Protein AF-A0A527ZBC5-F1 (afdb_monomer)

pLDDT: mean 94.35, std 6.61, range [57.91, 98.25]

Foldseek 3Di:
DLFDDADWDDPDPPWTFGAVVRVVVSNVSSVVVVCVVVVHDPVVDPDDDDDDQPPWDFDDDPVPRHTPDTITHD

Solvent-accessible surface area (backbone atoms only — not comparable to full-atom values): 4768 Å² total; per-residue (Å²): 135,61,77,68,90,73,73,82,41,63,92,44,94,96,44,51,32,33,53,60,66,53,54,50,52,39,53,54,51,22,53,52,49,44,32,59,74,67,74,49,58,79,87,75,58,91,75,85,88,87,84,75,84,66,83,49,46,77,54,57,42,85,92,77,67,45,67,78,52,62,22,44,55,111

Mean predicted aligned error: 3.34 Å

Nearest PDB structures (foldseek):
  6ude-assembly1_C  TM=9.894E-01  e=3.277E-06  Elizabethkingia anophelis NUHP1
  3ezw-assembly2_D  TM=9.861E-01  e=5.885E-06  Escherichia coli K-12
  3ezw-assembly1_G  TM=9.852E-01  e=9.280E-06  Escherichia coli K-12
  3ezw-assembly2_F  TM=9.822E-01  e=1.285E-05  Escherichia coli K-12
  3ezw-assembly1_E  TM=9.840E-01  e=1.779E-05  Escherichia coli K-12

Radius of gyration: 14.92 Å; Cα contacts (8 Å, |Δi|>4): 81; chains: 1; bounding box: 32×31×40 Å

Sequence (74 aa):
SGQKEFTQHYPASGWVEHDPEEIWSSVVATAKAALNSAGRDASDIAAIGITNQRETVVIWDRATGKPIHNAIVW

Structure (mmCIF, N/CA/C/O backbone):
data_AF-A0A527ZBC5-F1
#
_entry.id   AF-A0A527ZBC5-F1
#
loop_
_atom_site.group_PDB
_atom_site.id
_atom_site.type_symbol
_atom_site.label_atom_id
_atom_site.label_alt_id
_atom_site.label_comp_id
_atom_site.label_asym_id
_atom_site.label_entity_id
_atom_site.label_seq_id
_atom_site.pdbx_PDB_ins_code
_atom_site.Cartn_x
_atom_site.Cartn_y
_atom_site.Cartn_z
_atom_site.occupancy
_atom_site.B_iso_or_equiv
_atom_site.auth_seq_id
_atom_site.auth_comp_id
_atom_site.auth_asym_id
_atom_site.auth_atom_id
_atom_site.pdbx_PDB_model_num
ATOM 1 N N . SER A 1 1 ? 2.996 13.152 13.994 1.00 57.91 1 SER A N 1
ATOM 2 C CA . SER A 1 1 ? 2.744 13.113 12.539 1.00 57.91 1 SER A CA 1
ATOM 3 C C . SER A 1 1 ? 2.612 11.656 12.114 1.00 57.91 1 SER A C 1
ATOM 5 O O . SER A 1 1 ? 3.296 10.816 12.680 1.00 57.91 1 SER A O 1
ATOM 7 N N . GLY A 1 2 ? 1.698 11.338 11.192 1.00 65.94 2 GLY A N 1
ATOM 8 C CA . GLY A 1 2 ? 1.438 9.974 10.698 1.00 65.94 2 GLY A CA 1
ATOM 9 C C . GLY A 1 2 ? 1.849 9.797 9.235 1.00 65.94 2 GLY A C 1
ATOM 10 O O . GLY A 1 2 ? 1.145 9.147 8.479 1.00 65.94 2 GLY A O 1
ATOM 11 N N . GLN A 1 3 ? 2.937 10.439 8.815 1.00 7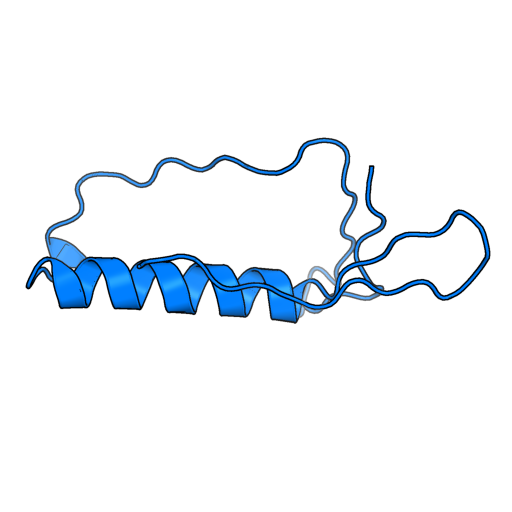5.19 3 GLN A N 1
ATOM 12 C CA . GLN A 1 3 ? 3.450 10.385 7.447 1.00 75.19 3 GLN A CA 1
ATOM 13 C C . GLN A 1 3 ? 4.869 9.832 7.490 1.00 75.19 3 GLN A C 1
ATOM 15 O O . GLN A 1 3 ? 5.645 10.193 8.376 1.00 75.19 3 GLN A O 1
ATOM 20 N N . LYS A 1 4 ? 5.195 8.958 6.541 1.00 84.12 4 LYS A N 1
ATOM 21 C CA . LYS A 1 4 ? 6.534 8.412 6.359 1.00 84.12 4 LYS A CA 1
ATOM 22 C C . LYS A 1 4 ? 6.896 8.529 4.885 1.00 84.12 4 LYS A C 1
ATOM 24 O O . LYS A 1 4 ? 6.118 8.107 4.035 1.00 84.12 4 LYS A O 1
ATOM 29 N N . GLU A 1 5 ? 8.040 9.139 4.610 1.00 84.31 5 GLU A N 1
ATOM 30 C CA . GLU A 1 5 ? 8.614 9.167 3.267 1.00 84.31 5 GLU A CA 1
ATOM 31 C C . GLU A 1 5 ? 9.208 7.799 2.927 1.00 84.31 5 GLU A C 1
ATOM 33 O O . GLU A 1 5 ? 9.640 7.059 3.815 1.00 84.31 5 GLU A O 1
ATOM 38 N N . PHE A 1 6 ? 9.208 7.475 1.641 1.00 85.88 6 PHE A N 1
ATOM 39 C CA . PHE A 1 6 ? 9.828 6.278 1.090 1.00 85.88 6 PHE A CA 1
ATOM 40 C C . PHE A 1 6 ? 10.618 6.645 -0.167 1.00 85.88 6 PHE A C 1
ATOM 42 O O . PHE A 1 6 ? 10.451 7.732 -0.738 1.00 85.88 6 PHE A O 1
ATOM 49 N N . THR A 1 7 ? 11.516 5.753 -0.566 1.00 92.12 7 THR A N 1
ATOM 50 C CA . THR A 1 7 ? 12.556 6.035 -1.552 1.00 92.12 7 THR A CA 1
ATOM 51 C C . THR A 1 7 ? 11.978 6.182 -2.961 1.00 92.12 7 THR A C 1
ATOM 53 O O . THR A 1 7 ? 11.109 5.426 -3.390 1.00 92.12 7 THR A O 1
ATOM 56 N N . GLN A 1 8 ? 12.484 7.168 -3.706 1.00 93.81 8 GLN A N 1
ATOM 57 C CA . GLN A 1 8 ? 12.231 7.313 -5.140 1.00 93.81 8 GLN A CA 1
ATOM 58 C C . GLN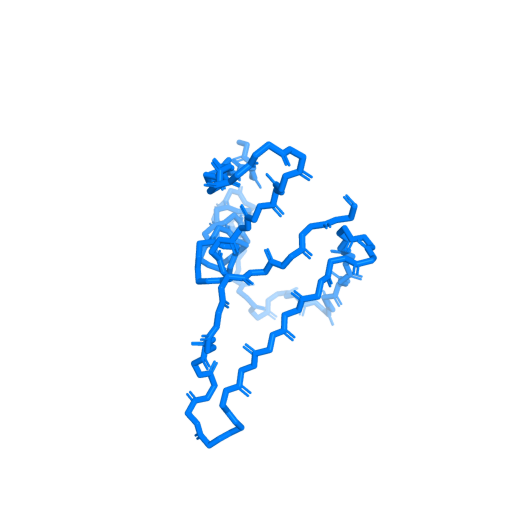 A 1 8 ? 13.381 6.654 -5.910 1.00 93.81 8 GLN A C 1
ATOM 60 O O . GLN A 1 8 ? 14.534 7.062 -5.748 1.00 93.81 8 GLN A O 1
ATOM 65 N N . HIS A 1 9 ? 13.088 5.656 -6.742 1.00 94.88 9 HIS A N 1
ATOM 66 C CA . HIS A 1 9 ? 14.090 4.978 -7.564 1.00 94.88 9 HIS A CA 1
ATOM 67 C C . HIS A 1 9 ? 14.067 5.520 -8.999 1.00 94.88 9 HIS A C 1
ATOM 69 O O . HIS A 1 9 ? 13.014 5.581 -9.627 1.00 94.88 9 HIS A O 1
ATOM 75 N N . TYR A 1 10 ? 15.244 5.877 -9.525 1.00 96.31 10 TYR A N 1
ATOM 76 C CA . TYR A 1 10 ? 15.424 6.411 -10.883 1.00 96.31 10 TYR A CA 1
ATOM 77 C C . TYR A 1 10 ? 16.427 5.549 -11.669 1.00 96.31 10 TYR A C 1
ATOM 79 O O . TYR A 1 10 ? 17.576 5.957 -11.858 1.00 96.31 10 TYR A O 1
ATOM 87 N N . PRO A 1 11 ? 16.054 4.324 -12.086 1.00 94.94 11 PRO A N 1
ATOM 88 C CA . PRO A 1 11 ? 16.986 3.405 -12.748 1.00 94.94 11 PRO A CA 1
ATOM 89 C C . PRO A 1 11 ? 17.438 3.897 -14.132 1.00 94.94 11 PRO A C 1
ATOM 91 O O . PRO A 1 11 ? 18.519 3.532 -14.595 1.00 94.94 11 PRO A O 1
ATOM 94 N N . ALA A 1 12 ? 16.632 4.735 -14.789 1.00 94.50 12 ALA A N 1
ATOM 95 C CA . ALA A 1 12 ? 16.932 5.346 -16.078 1.00 94.50 12 ALA A CA 1
ATOM 96 C C . ALA A 1 12 ? 16.288 6.737 -16.194 1.00 94.50 12 ALA A C 1
ATOM 98 O O . ALA A 1 12 ? 15.392 7.099 -15.431 1.00 94.50 12 ALA A O 1
ATOM 99 N N . SER A 1 13 ? 16.738 7.524 -17.176 1.00 95.25 13 SER A N 1
ATOM 100 C CA . SER A 1 13 ? 16.162 8.845 -17.451 1.00 95.25 13 SER A CA 1
ATOM 101 C C . SER A 1 13 ? 14.667 8.735 -17.765 1.00 95.25 13 SER A C 1
ATOM 103 O O . SER A 1 13 ? 14.268 7.967 -18.640 1.00 95.25 13 SER A O 1
ATOM 105 N N . GLY A 1 14 ? 13.851 9.512 -17.051 1.00 93.69 14 GLY A N 1
ATOM 106 C CA . GLY A 1 14 ? 12.393 9.518 -17.193 1.00 93.69 14 GLY A CA 1
ATOM 107 C C . GLY A 1 14 ? 11.668 8.367 -16.491 1.00 93.69 14 GLY A C 1
ATOM 108 O O . GLY A 1 14 ? 10.450 8.299 -16.591 1.00 93.69 14 GLY A O 1
ATOM 109 N N . TRP A 1 15 ? 12.379 7.474 -15.797 1.00 96.75 15 TRP A N 1
ATOM 110 C CA . TRP A 1 15 ? 11.771 6.375 -15.047 1.00 96.75 15 TRP A CA 1
ATOM 111 C C . TRP A 1 15 ? 11.669 6.746 -13.577 1.00 96.75 15 TRP A C 1
ATOM 113 O O . TRP A 1 15 ? 12.641 7.225 -12.990 1.00 96.75 15 TRP A O 1
ATOM 123 N N . VAL A 1 16 ? 10.507 6.483 -12.989 1.00 96.81 16 VAL A N 1
ATOM 124 C CA . VAL A 1 16 ? 10.271 6.631 -11.556 1.00 96.81 16 VAL A CA 1
ATOM 125 C C . VAL A 1 16 ? 9.648 5.339 -11.050 1.00 96.81 16 VAL A C 1
ATOM 127 O O . VAL A 1 16 ? 8.633 4.875 -11.572 1.00 96.81 16 VAL A O 1
ATOM 130 N N . 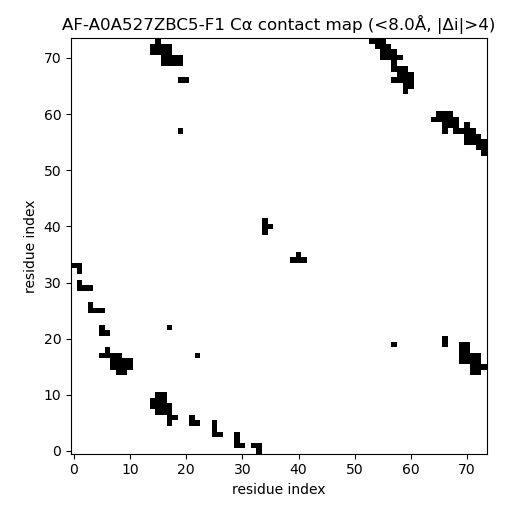GLU A 1 17 ? 10.281 4.754 -10.042 1.00 97.81 17 GLU A N 1
ATOM 131 C CA . GLU A 1 17 ? 9.882 3.485 -9.448 1.00 97.81 17 GLU A CA 1
ATOM 132 C C . GLU A 1 17 ? 9.818 3.570 -7.921 1.00 97.81 17 GLU A C 1
ATOM 134 O O . GLU A 1 17 ? 10.587 4.304 -7.294 1.00 97.81 17 GLU A O 1
ATOM 139 N N . HIS A 1 18 ? 8.934 2.773 -7.314 1.00 97.50 18 HIS A N 1
ATOM 140 C CA . HIS A 1 18 ? 8.847 2.586 -5.858 1.00 97.50 18 HIS A CA 1
ATOM 141 C C . HIS A 1 18 ? 8.935 1.106 -5.496 1.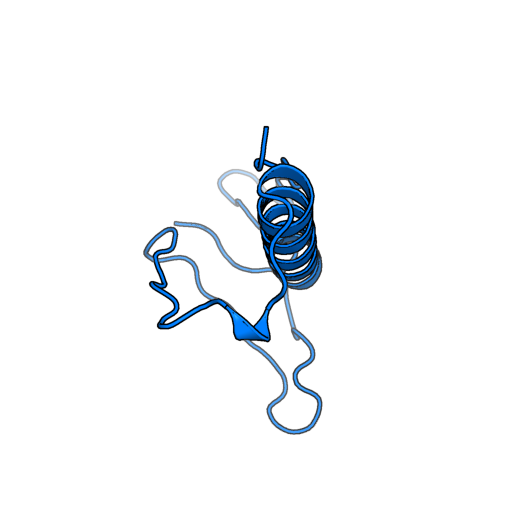00 97.50 18 HIS A C 1
ATOM 143 O O . HIS A 1 18 ? 8.341 0.275 -6.181 1.00 97.50 18 HIS A O 1
ATOM 149 N N . ASP A 1 19 ? 9.595 0.770 -4.389 1.00 97.44 19 ASP A N 1
ATOM 150 C CA . ASP A 1 19 ? 9.518 -0.574 -3.806 1.00 97.44 19 ASP A CA 1
ATOM 151 C C . ASP A 1 19 ? 8.121 -0.793 -3.168 1.00 97.44 19 ASP A C 1
ATOM 153 O O . ASP A 1 19 ? 7.757 -0.076 -2.225 1.00 97.44 19 ASP A O 1
ATOM 157 N N . PRO A 1 20 ? 7.309 -1.767 -3.637 1.00 97.06 20 PRO A N 1
ATOM 158 C CA . PRO A 1 20 ? 5.988 -2.032 -3.069 1.00 97.06 20 PRO A CA 1
ATOM 159 C C . PRO A 1 20 ? 6.012 -2.460 -1.594 1.00 97.06 20 PRO A C 1
ATOM 161 O O . PRO A 1 20 ? 5.057 -2.176 -0.868 1.00 97.06 20 PRO A O 1
ATOM 164 N N . GLU A 1 21 ? 7.086 -3.102 -1.124 1.00 96.62 21 GLU A N 1
ATOM 165 C CA . GLU A 1 21 ? 7.242 -3.469 0.290 1.00 96.62 21 GLU A CA 1
ATOM 166 C C . GLU A 1 21 ? 7.551 -2.236 1.155 1.00 96.62 21 GLU A C 1
ATOM 168 O O . GLU A 1 21 ? 7.087 -2.127 2.298 1.00 96.62 21 GLU A O 1
ATOM 173 N N . GLU A 1 22 ? 8.276 -1.250 0.613 1.00 96.12 22 GLU A N 1
ATOM 174 C CA . GLU A 1 22 ? 8.488 0.031 1.294 1.00 96.12 22 GLU A CA 1
ATOM 175 C C . GLU A 1 22 ? 7.176 0.826 1.378 1.00 96.12 22 GLU A C 1
ATOM 177 O O . GLU A 1 22 ? 6.827 1.321 2.456 1.00 96.12 22 GLU A O 1
ATOM 182 N N . ILE A 1 23 ? 6.382 0.850 0.297 1.00 94.75 23 ILE A N 1
ATOM 183 C CA . ILE A 1 23 ? 5.023 1.415 0.311 1.00 94.75 23 ILE A CA 1
ATOM 184 C C . ILE A 1 23 ? 4.191 0.745 1.412 1.00 94.75 23 ILE A C 1
ATOM 186 O O . ILE A 1 23 ? 3.663 1.434 2.289 1.00 94.75 23 ILE A O 1
ATOM 190 N N . TRP A 1 24 ? 4.101 -0.587 1.417 1.00 95.19 24 TRP A N 1
ATOM 191 C CA . TRP A 1 24 ? 3.288 -1.326 2.385 1.00 95.19 24 TRP A CA 1
ATOM 192 C C . TRP A 1 24 ? 3.732 -1.089 3.832 1.00 95.19 24 TRP A C 1
ATOM 194 O O . TRP A 1 24 ? 2.923 -0.726 4.694 1.00 95.19 24 TRP A O 1
ATOM 204 N N . SER A 1 25 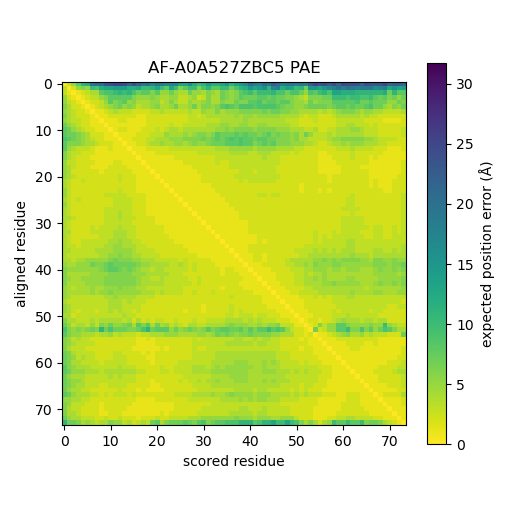? 5.027 -1.244 4.107 1.00 95.31 25 SER A N 1
ATOM 205 C CA . SER A 1 25 ? 5.567 -1.057 5.454 1.00 95.31 25 SER A CA 1
ATOM 206 C C . SER A 1 25 ? 5.392 0.380 5.951 1.00 95.31 25 SER A C 1
ATOM 208 O O . SER A 1 25 ? 5.155 0.585 7.146 1.00 95.31 25 SER A O 1
ATOM 210 N N . SER A 1 26 ? 5.444 1.375 5.055 1.00 95.25 26 SER A N 1
ATOM 211 C CA . SER A 1 26 ? 5.179 2.772 5.398 1.00 95.25 26 SER A CA 1
ATOM 212 C C . SER A 1 26 ? 3.730 2.990 5.842 1.00 95.25 26 SER A C 1
ATOM 214 O O . SER A 1 26 ? 3.520 3.571 6.907 1.00 95.25 26 SER A O 1
ATOM 216 N N . VAL A 1 27 ? 2.746 2.443 5.116 1.00 95.38 27 VAL A N 1
ATOM 217 C CA . VAL A 1 27 ? 1.314 2.549 5.449 1.00 95.38 27 VAL A CA 1
ATOM 218 C C . VAL A 1 27 ? 1.001 1.855 6.774 1.00 95.38 27 VAL A C 1
ATOM 220 O O . VAL A 1 27 ? 0.310 2.410 7.628 1.00 95.38 27 VAL A O 1
ATOM 223 N N . VAL A 1 28 ? 1.539 0.653 6.997 1.00 95.19 28 VAL A N 1
ATOM 224 C CA . VAL A 1 28 ? 1.330 -0.073 8.260 1.00 95.19 28 VAL A CA 1
ATOM 225 C C . VAL A 1 28 ? 1.936 0.692 9.439 1.00 95.19 28 VAL A C 1
ATOM 227 O O . VAL A 1 28 ? 1.319 0.784 10.504 1.00 95.19 28 VAL A O 1
ATOM 230 N N . ALA A 1 29 ? 3.140 1.244 9.270 1.00 95.06 29 ALA A N 1
ATOM 231 C CA . ALA A 1 29 ? 3.809 2.003 10.321 1.00 95.06 29 ALA A CA 1
ATOM 232 C C . ALA A 1 29 ? 3.036 3.278 10.686 1.00 95.06 29 ALA A C 1
ATOM 234 O O . ALA A 1 29 ? 2.850 3.564 11.871 1.00 95.06 29 ALA A O 1
ATOM 235 N N . THR A 1 30 ? 2.548 4.024 9.693 1.00 95.75 30 THR A N 1
ATOM 236 C CA . THR A 1 30 ? 1.794 5.261 9.925 1.00 95.75 30 THR A CA 1
ATOM 237 C C . THR A 1 30 ? 0.420 5.000 10.534 1.00 95.75 30 THR A C 1
ATOM 239 O O . THR A 1 30 ? 0.036 5.711 11.464 1.00 95.75 30 THR A O 1
ATOM 242 N N . ALA A 1 31 ? -0.280 3.946 10.105 1.00 95.56 31 ALA A N 1
ATOM 243 C CA . ALA A 1 31 ? -1.550 3.535 10.702 1.00 95.56 31 ALA A CA 1
ATOM 244 C C . ALA A 1 31 ? -1.389 3.168 12.188 1.00 95.56 31 ALA A C 1
ATOM 246 O O . ALA A 1 31 ? -2.138 3.656 13.036 1.00 95.56 31 ALA A O 1
ATOM 247 N N . LYS A 1 32 ? -0.362 2.376 12.532 1.00 94.62 32 LYS A N 1
ATOM 248 C CA . LYS A 1 32 ? -0.039 2.042 13.931 1.00 94.62 32 LYS A CA 1
ATOM 249 C C . LYS A 1 32 ? 0.312 3.283 14.751 1.00 94.62 32 LYS A C 1
ATOM 251 O O . LYS A 1 32 ? -0.164 3.434 15.872 1.00 94.62 32 LYS A O 1
ATOM 256 N N . ALA A 1 33 ? 1.117 4.189 14.196 1.00 95.69 33 ALA A N 1
ATOM 257 C CA . ALA A 1 33 ? 1.468 5.438 14.867 1.00 95.69 33 ALA A CA 1
ATOM 258 C C . ALA A 1 33 ? 0.237 6.323 15.132 1.00 95.69 33 ALA A C 1
ATOM 260 O O . ALA A 1 33 ? 0.147 6.939 16.195 1.00 95.69 33 ALA A O 1
ATOM 261 N N . ALA A 1 34 ? -0.724 6.363 14.203 1.00 95.44 34 ALA A N 1
ATOM 262 C CA . ALA A 1 34 ? -1.975 7.094 14.373 1.00 95.44 34 ALA A CA 1
ATOM 263 C C . ALA A 1 34 ? -2.850 6.498 15.490 1.00 95.44 34 ALA A C 1
ATOM 265 O O . ALA A 1 34 ? -3.306 7.248 16.352 1.00 95.44 34 ALA A O 1
ATOM 266 N N . LEU A 1 35 ? -3.015 5.169 15.529 1.00 95.50 35 LEU A N 1
ATOM 267 C CA . LEU A 1 35 ? -3.734 4.472 16.607 1.00 95.50 35 LEU A CA 1
ATOM 268 C C . LEU A 1 35 ? -3.100 4.735 17.978 1.00 95.50 35 LEU A C 1
ATOM 270 O O . LEU A 1 35 ? -3.786 5.164 18.907 1.00 95.50 35 LEU A O 1
ATOM 274 N N . ASN A 1 36 ? -1.775 4.585 18.072 1.00 95.19 36 ASN A N 1
ATOM 275 C CA . ASN A 1 36 ? -1.029 4.845 19.303 1.00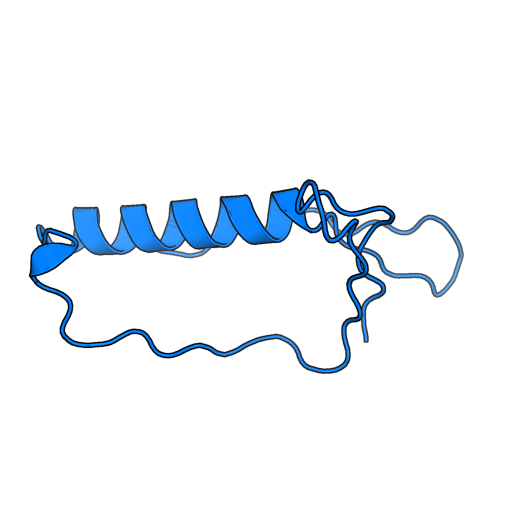 95.19 36 ASN A CA 1
ATOM 276 C C . ASN A 1 36 ? -1.179 6.301 19.763 1.00 95.19 36 ASN A C 1
ATOM 278 O O . ASN A 1 36 ? -1.373 6.557 20.947 1.00 95.19 36 ASN A O 1
ATOM 282 N N . SER A 1 37 ? -1.128 7.257 18.830 1.00 95.62 37 SER A N 1
ATOM 283 C CA . SER A 1 37 ? -1.309 8.683 19.143 1.00 95.62 37 SER A CA 1
ATOM 284 C C . SER A 1 37 ? -2.727 8.997 19.625 1.00 95.62 37 SER A C 1
ATOM 286 O O . SER A 1 37 ? -2.915 9.909 20.424 1.00 95.62 37 SER A O 1
ATOM 288 N N . ALA A 1 38 ? -3.724 8.251 19.145 1.00 95.75 38 ALA A N 1
ATOM 289 C CA . ALA A 1 38 ? -5.116 8.383 19.558 1.00 95.75 38 ALA A CA 1
ATOM 290 C C . ALA A 1 38 ? -5.448 7.610 20.850 1.00 95.75 38 ALA A C 1
ATOM 292 O O . ALA A 1 38 ? -6.547 7.779 21.379 1.00 95.75 38 ALA A O 1
ATOM 293 N N . GLY A 1 39 ? -4.534 6.763 21.345 1.00 97.12 39 GLY A N 1
ATOM 294 C CA . GLY A 1 39 ? -4.789 5.862 22.472 1.00 97.12 39 GLY A CA 1
ATOM 295 C C . GLY A 1 39 ? -5.919 4.869 22.185 1.00 97.12 39 GLY A C 1
ATOM 296 O O . GLY A 1 39 ? -6.748 4.626 23.059 1.00 97.12 39 GLY A O 1
ATOM 297 N N . ARG A 1 40 ? -6.002 4.374 20.943 1.00 96.88 40 ARG A N 1
ATOM 298 C CA . ARG A 1 40 ? -7.059 3.469 20.468 1.00 96.88 40 ARG A CA 1
ATOM 299 C C . ARG A 1 40 ? -6.485 2.151 19.989 1.00 96.88 40 ARG A C 1
ATOM 301 O O . ARG A 1 40 ? -5.391 2.119 19.427 1.00 96.88 40 ARG A O 1
ATOM 308 N N . ASP A 1 41 ? -7.280 1.102 20.133 1.00 96.44 41 ASP A N 1
ATOM 309 C CA . ASP A 1 41 ? -6.965 -0.209 19.584 1.00 96.44 41 ASP A CA 1
ATOM 310 C C . ASP A 1 41 ? -7.564 -0.375 18.187 1.00 96.44 41 ASP A C 1
ATOM 312 O O . ASP A 1 41 ? -8.530 0.285 17.802 1.00 96.44 41 ASP A O 1
ATOM 316 N N . ALA A 1 42 ? -7.017 -1.308 17.406 1.00 95.19 42 ALA A N 1
ATOM 317 C CA . ALA A 1 42 ? -7.554 -1.621 16.081 1.00 95.19 42 ALA A CA 1
ATOM 318 C C . ALA A 1 42 ? -9.026 -2.083 16.132 1.00 95.19 42 ALA A C 1
ATOM 320 O O . ALA A 1 42 ? -9.762 -1.879 15.170 1.00 95.19 42 ALA A O 1
ATOM 321 N N . SER A 1 43 ? -9.467 -2.662 17.256 1.00 97.19 43 SER A N 1
ATOM 322 C CA . SER A 1 43 ? -10.863 -3.050 17.496 1.00 97.19 43 SER A CA 1
ATOM 323 C C . SER A 1 43 ? -11.829 -1.868 17.620 1.00 97.19 43 SER A C 1
ATOM 325 O O . SER A 1 43 ? -13.031 -2.070 17.479 1.00 97.19 43 SER A O 1
ATOM 327 N N . ASP A 1 44 ? -11.331 -0.649 17.853 1.00 96.94 44 ASP A N 1
ATOM 328 C CA . ASP A 1 44 ? -12.156 0.564 17.926 1.00 96.94 44 ASP A CA 1
ATOM 329 C C . ASP A 1 44 ? -12.504 1.131 16.534 1.00 96.94 44 ASP A C 1
ATOM 331 O O . ASP A 1 44 ? -13.279 2.083 16.415 1.00 96.94 44 ASP A O 1
ATOM 335 N N . ILE A 1 45 ? -11.916 0.584 15.463 1.00 96.31 45 ILE A N 1
ATOM 336 C CA . ILE A 1 45 ? -12.067 1.094 14.098 1.00 96.31 45 ILE A CA 1
ATOM 337 C C . ILE A 1 45 ? -13.305 0.493 13.431 1.00 96.31 45 ILE A C 1
ATOM 339 O O . ILE A 1 45 ? -13.355 -0.694 13.121 1.00 96.31 45 ILE A O 1
ATOM 343 N N . ALA A 1 46 ? -14.293 1.342 13.141 1.00 97.81 46 ALA A N 1
ATOM 344 C CA . ALA A 1 46 ? -15.529 0.927 12.476 1.00 97.81 46 ALA A CA 1
ATOM 345 C C . ALA A 1 46 ? -15.350 0.617 10.977 1.00 97.81 46 ALA A C 1
ATOM 347 O O . ALA A 1 46 ? -16.068 -0.217 10.431 1.00 97.81 46 ALA A O 1
ATOM 348 N N . ALA A 1 47 ? -14.430 1.310 10.297 1.00 97.50 47 ALA A N 1
ATOM 349 C CA . ALA A 1 47 ? -14.180 1.150 8.865 1.00 97.50 47 ALA A CA 1
ATOM 350 C C . ALA A 1 47 ? -12.792 1.676 8.467 1.00 97.50 47 ALA A C 1
ATOM 352 O O . ALA A 1 47 ? -12.220 2.525 9.151 1.00 97.50 47 ALA A O 1
ATOM 353 N N . ILE A 1 48 ? -12.285 1.214 7.320 1.00 96.88 48 ILE A N 1
ATOM 354 C CA . ILE A 1 48 ? -11.046 1.700 6.699 1.00 96.88 48 ILE A CA 1
ATOM 355 C C . ILE A 1 48 ? -11.389 2.284 5.327 1.00 96.88 48 ILE A C 1
ATOM 357 O O . ILE A 1 48 ? -11.936 1.591 4.471 1.00 96.88 48 ILE A O 1
ATOM 361 N N . GLY A 1 49 ? -11.052 3.557 5.120 1.00 97.69 49 GLY A N 1
ATOM 362 C CA . GLY A 1 49 ? -11.062 4.183 3.801 1.00 97.69 49 GLY A CA 1
ATOM 363 C C . GLY A 1 49 ? -9.711 3.996 3.119 1.00 97.69 49 GLY A C 1
ATOM 364 O O . GLY A 1 49 ? -8.675 4.217 3.742 1.00 97.69 49 GLY A O 1
ATOM 365 N N . ILE A 1 50 ? -9.717 3.603 1.846 1.00 96.81 50 ILE A N 1
ATOM 366 C CA . ILE A 1 50 ? -8.500 3.430 1.048 1.00 96.81 50 ILE A CA 1
ATOM 367 C C . ILE A 1 50 ? -8.486 4.495 -0.043 1.00 96.81 50 ILE A C 1
ATOM 369 O O . ILE A 1 50 ? -9.455 4.658 -0.781 1.00 96.81 50 ILE A O 1
ATOM 373 N N . THR A 1 51 ? -7.374 5.215 -0.129 1.00 96.25 51 THR A N 1
ATOM 374 C CA . THR A 1 51 ? -7.062 6.141 -1.216 1.00 96.25 51 THR A CA 1
ATOM 375 C C . THR A 1 51 ? -5.591 5.984 -1.571 1.00 96.25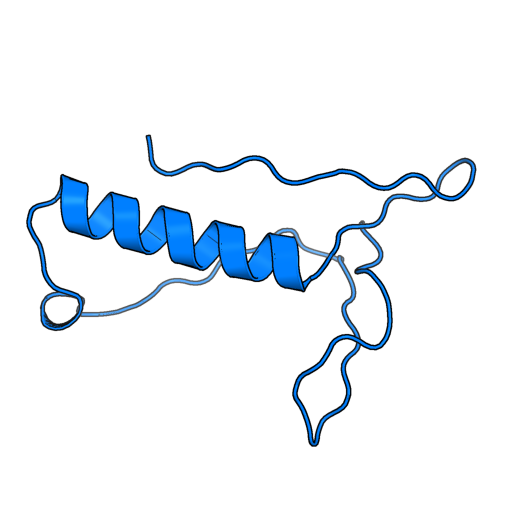 51 THR A C 1
ATOM 377 O O . THR A 1 51 ? -4.780 5.620 -0.717 1.00 96.25 51 THR A O 1
ATOM 380 N N . ASN A 1 52 ? -5.245 6.216 -2.830 1.00 94.75 52 ASN A N 1
ATOM 381 C CA . ASN A 1 52 ? -3.918 5.939 -3.357 1.00 94.75 52 ASN A CA 1
ATOM 382 C C . ASN A 1 52 ? -3.527 6.955 -4.429 1.00 94.75 52 ASN A C 1
ATOM 384 O O . ASN A 1 52 ? -4.381 7.584 -5.057 1.00 94.75 52 A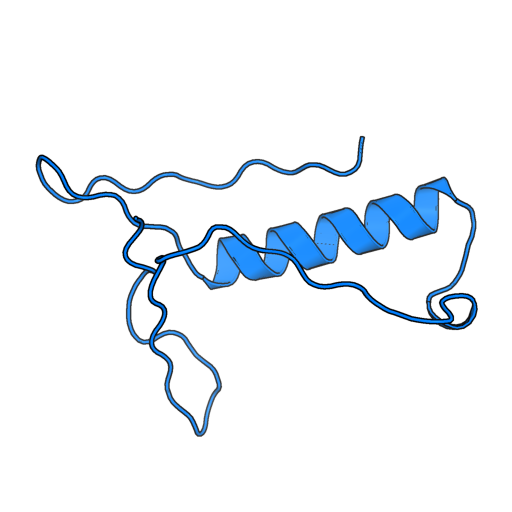SN A O 1
ATOM 388 N N . GLN A 1 53 ? -2.219 7.062 -4.672 1.00 86.69 53 GLN A N 1
ATOM 389 C CA . GLN A 1 53 ? -1.733 7.588 -5.942 1.00 86.69 53 GLN A CA 1
ATOM 390 C C . GLN A 1 53 ? -2.350 6.761 -7.072 1.00 86.69 53 GLN A C 1
ATOM 392 O O . GLN A 1 53 ? -2.363 5.528 -7.014 1.00 86.69 53 GLN A O 1
ATOM 397 N N . ARG A 1 54 ? -2.943 7.441 -8.046 1.00 92.69 54 ARG A N 1
ATOM 398 C CA . ARG A 1 54 ? -3.573 6.782 -9.189 1.00 92.69 54 ARG A CA 1
ATOM 399 C C . ARG A 1 54 ? -2.482 6.324 -10.168 1.00 92.69 54 ARG A C 1
ATOM 401 O O . ARG A 1 54 ? -1.307 6.556 -9.916 1.00 92.69 54 ARG A O 1
ATOM 408 N N . GLU A 1 55 ? -2.882 5.647 -11.241 1.00 96.56 55 GLU A N 1
ATOM 409 C CA . GLU A 1 55 ? -2.045 5.166 -12.357 1.00 96.56 55 GLU A CA 1
ATOM 410 C C . GLU A 1 55 ? -0.897 4.177 -12.029 1.00 96.56 55 GLU A C 1
ATOM 412 O O . GLU A 1 55 ? -0.703 3.251 -12.813 1.00 96.56 55 GLU A O 1
ATOM 417 N N . THR A 1 56 ? -0.188 4.294 -10.897 1.00 96.69 56 THR A N 1
ATOM 418 C CA . THR A 1 56 ? 0.916 3.413 -10.479 1.00 96.69 56 THR A CA 1
ATOM 419 C C . THR A 1 56 ? 0.558 1.931 -10.617 1.00 96.69 56 THR A C 1
ATOM 421 O O . THR A 1 56 ? -0.462 1.473 -10.094 1.00 96.69 56 THR A O 1
ATOM 424 N N . VAL A 1 57 ? 1.436 1.161 -11.266 1.00 97.12 57 VAL A N 1
ATOM 425 C CA . VAL A 1 57 ? 1.223 -0.265 -11.550 1.00 97.12 57 VAL A CA 1
ATOM 426 C C . VAL A 1 57 ? 2.141 -1.129 -10.693 1.00 97.12 57 VAL A C 1
ATOM 428 O O . VAL A 1 57 ? 3.355 -0.937 -10.678 1.00 97.12 57 VAL A O 1
ATOM 431 N N . VAL A 1 58 ? 1.559 -2.127 -10.024 1.00 97.81 58 VAL A N 1
ATOM 432 C CA . VAL A 1 58 ? 2.273 -3.149 -9.244 1.00 97.81 58 VAL A CA 1
ATOM 433 C C . VAL A 1 58 ? 1.923 -4.529 -9.788 1.00 97.81 58 VAL A C 1
ATOM 435 O O . VAL A 1 58 ? 0.756 -4.814 -10.059 1.00 97.81 58 VAL A O 1
ATOM 438 N N . ILE A 1 59 ? 2.924 -5.401 -9.909 1.00 98.00 59 ILE A N 1
ATOM 439 C CA . ILE A 1 59 ? 2.745 -6.810 -10.265 1.00 98.00 59 ILE A CA 1
ATOM 440 C C . ILE A 1 59 ? 3.398 -7.712 -9.215 1.00 98.00 59 ILE A C 1
ATOM 442 O O . ILE A 1 59 ? 4.508 -7.454 -8.744 1.00 98.00 59 ILE A O 1
ATOM 446 N N . TRP A 1 60 ? 2.697 -8.779 -8.841 1.00 98.25 60 TRP A N 1
ATOM 447 C CA . TRP A 1 60 ? 3.127 -9.705 -7.800 1.00 98.25 60 TRP A CA 1
ATOM 448 C C . TRP A 1 60 ? 2.811 -11.152 -8.166 1.00 98.25 60 TRP A C 1
ATOM 450 O O . TRP A 1 60 ? 1.910 -11.442 -8.960 1.00 98.25 60 TRP A O 1
ATOM 460 N N . ASP A 1 61 ? 3.553 -12.069 -7.556 1.00 98.19 61 ASP A N 1
ATOM 461 C CA . ASP A 1 61 ? 3.265 -13.493 -7.622 1.00 98.19 61 ASP A CA 1
ATOM 462 C C . ASP A 1 61 ? 2.028 -13.816 -6.769 1.00 98.19 61 ASP A C 1
ATOM 464 O O . ASP A 1 61 ? 1.987 -13.549 -5.567 1.00 98.19 61 ASP A O 1
ATOM 468 N N . ARG A 1 62 ? 0.998 -14.411 -7.382 1.00 97.75 62 ARG A N 1
ATOM 469 C CA . ARG A 1 62 ? -0.288 -14.689 -6.717 1.00 97.75 62 ARG A CA 1
ATOM 470 C C . ARG A 1 62 ? -0.151 -15.630 -5.518 1.00 97.75 62 ARG A C 1
ATOM 472 O O . ARG A 1 62 ? -0.915 -15.490 -4.568 1.00 97.75 62 ARG A O 1
ATOM 479 N N . ALA A 1 63 ? 0.743 -16.615 -5.591 1.00 98.19 63 ALA A N 1
ATOM 480 C CA . ALA A 1 63 ? 0.854 -17.650 -4.567 1.00 98.19 63 ALA A CA 1
ATOM 481 C C . ALA A 1 63 ? 1.546 -17.130 -3.301 1.00 98.19 63 ALA A C 1
ATOM 483 O O . ALA A 1 63 ? 1.190 -17.523 -2.193 1.00 98.19 63 ALA A O 1
ATOM 484 N N . THR A 1 64 ? 2.527 -16.246 -3.467 1.00 97.75 64 THR A N 1
ATOM 485 C CA . THR A 1 64 ? 3.373 -15.742 -2.379 1.00 97.75 64 THR A CA 1
ATOM 486 C C . THR A 1 64 ? 3.019 -14.327 -1.937 1.00 97.75 64 THR A C 1
ATOM 488 O O . THR A 1 64 ? 3.398 -13.932 -0.838 1.00 97.75 64 THR A O 1
ATOM 491 N N . GLY A 1 65 ? 2.330 -13.556 -2.781 1.00 96.25 65 GLY A N 1
ATOM 492 C CA . GLY A 1 65 ? 2.079 -12.131 -2.569 1.00 96.25 65 GLY A CA 1
ATOM 493 C C . GLY A 1 65 ? 3.297 -11.239 -2.825 1.00 96.25 65 GLY A C 1
ATOM 494 O O . GLY A 1 65 ? 3.181 -10.026 -2.693 1.00 96.25 65 GLY A O 1
ATOM 495 N N . LYS A 1 66 ? 4.453 -11.810 -3.192 1.00 97.56 66 LYS A N 1
ATOM 496 C CA . LYS A 1 66 ? 5.695 -11.049 -3.348 1.00 97.56 66 LYS A CA 1
ATOM 497 C C . LYS A 1 66 ? 5.693 -10.245 -4.648 1.00 97.56 66 LYS A C 1
ATOM 499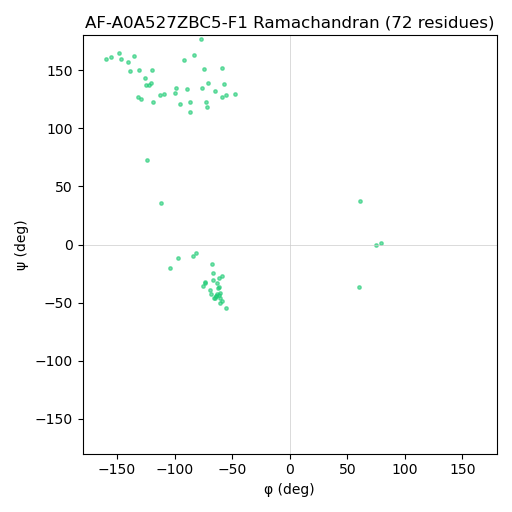 O O . LYS A 1 66 ? 5.377 -10.819 -5.698 1.00 97.56 66 LYS A O 1
ATOM 504 N N . PRO A 1 67 ? 6.096 -8.964 -4.620 1.00 97.88 67 PRO A N 1
ATOM 505 C CA . PRO A 1 67 ? 6.338 -8.202 -5.835 1.00 97.88 67 PRO A CA 1
ATOM 506 C C . PRO A 1 67 ? 7.371 -8.902 -6.716 1.00 97.88 67 PRO A C 1
ATOM 508 O O . PRO A 1 67 ? 8.375 -9.413 -6.220 1.00 97.88 67 PRO A O 1
ATOM 511 N N . ILE A 1 68 ? 7.130 -8.920 -8.026 1.00 97.44 68 ILE A N 1
ATOM 512 C CA . ILE A 1 68 ? 8.113 -9.444 -8.992 1.00 97.44 68 ILE A CA 1
ATOM 513 C C . ILE A 1 68 ? 8.960 -8.328 -9.619 1.00 97.44 68 ILE A C 1
ATOM 515 O O . ILE A 1 68 ? 9.949 -8.612 -10.290 1.00 97.44 68 ILE A O 1
ATOM 519 N N . HIS A 1 69 ? 8.562 -7.069 -9.410 1.00 97.56 69 HIS A N 1
ATOM 520 C CA . HIS A 1 69 ? 9.249 -5.858 -9.848 1.00 97.56 69 HIS A CA 1
ATOM 521 C C . HIS A 1 69 ? 8.856 -4.680 -8.941 1.00 97.56 69 HIS A C 1
ATOM 523 O O . HIS A 1 69 ? 7.811 -4.732 -8.282 1.00 97.56 69 HIS A O 1
ATOM 529 N N . ASN A 1 70 ? 9.651 -3.607 -8.953 1.00 97.94 70 ASN A N 1
ATOM 530 C CA . ASN A 1 70 ? 9.238 -2.326 -8.387 1.00 97.94 70 ASN A CA 1
ATOM 531 C C . ASN A 1 70 ? 7.959 -1.806 -9.063 1.00 97.94 70 ASN A C 1
ATOM 533 O O . ASN A 1 70 ? 7.697 -2.085 -10.238 1.00 97.94 70 ASN A O 1
ATOM 537 N N . ALA A 1 71 ? 7.178 -1.017 -8.332 1.00 97.25 71 ALA A N 1
ATOM 538 C CA . ALA A 1 71 ? 6.035 -0.308 -8.882 1.00 97.25 71 ALA A CA 1
ATOM 539 C C . ALA A 1 71 ? 6.499 0.721 -9.918 1.00 97.25 71 ALA A C 1
ATOM 541 O O . ALA A 1 71 ? 7.391 1.513 -9.622 1.00 97.25 71 ALA A O 1
ATOM 542 N N . ILE A 1 72 ? 5.863 0.749 -11.090 1.00 97.19 72 ILE A N 1
ATOM 543 C CA . ILE A 1 72 ? 6.074 1.810 -12.084 1.00 97.19 72 ILE A CA 1
ATOM 544 C C . ILE A 1 72 ? 5.125 2.952 -11.742 1.00 97.19 72 ILE A C 1
ATOM 546 O O . ILE A 1 72 ? 3.913 2.740 -11.639 1.00 97.19 72 ILE A O 1
ATOM 550 N N . VAL A 1 73 ? 5.683 4.137 -11.518 1.00 94.25 73 VAL A N 1
ATOM 551 C CA . VAL A 1 73 ? 4.945 5.327 -11.080 1.00 94.25 73 VAL A CA 1
ATOM 552 C C . VAL A 1 73 ? 4.299 6.037 -12.285 1.00 94.25 73 VAL A C 1
ATOM 554 O O . VAL A 1 73 ? 4.620 5.728 -13.432 1.00 94.25 73 VAL A O 1
ATOM 557 N N . TRP A 1 74 ? 3.322 6.905 -12.002 1.00 88.69 74 TRP A N 1
ATOM 558 C CA . TRP A 1 74 ? 2.503 7.660 -12.960 1.00 88.69 74 TRP A CA 1
ATOM 559 C C . TRP A 1 74 ? 3.285 8.616 -13.872 1.00 88.69 74 TRP A C 1
ATOM 561 O O . TRP A 1 74 ? 4.392 9.054 -13.485 1.00 88.69 74 TRP A O 1
#

Secondary structure (DSSP, 8-state):
------PPB-SSTT--EE-HHHHHHHHHHHHHHHHHHHT--GGG---------SS-B--B-TTT--BSSPEEP-